Protein AF-A0A2P2IQ66-F1 (afdb_monomer_lite)

Foldseek 3Di:
DCLVVVNLLVVDDVVCSVPHDPVLSSLVVVLVVQQPDPDNVSRDDPVVSVVSVVVSDD

Secondary structure (DSSP, 8-state):
-GGGGT-GGGGS-HHHHHHS-HHHHHHHHHHHHHTT-SSGGGSPPHHHHHHHHHTT--

Structure (mmCIF, N/CA/C/O backbone):
data_AF-A0A2P2IQ66-F1
#
_entry.id   AF-A0A2P2IQ66-F1
#
loop_
_atom_site.group_PDB
_atom_site.id
_atom_site.type_symbol
_atom_site.label_atom_id
_atom_site.label_alt_id
_atom_site.label_comp_id
_atom_site.label_asym_id
_atom_site.label_entity_id
_atom_site.label_seq_id
_atom_site.pdbx_PDB_ins_code
_atom_site.Cartn_x
_atom_site.Cartn_y
_atom_site.Cartn_z
_atom_site.occupancy
_atom_site.B_iso_or_equiv
_atom_site.auth_seq_id
_atom_site.auth_comp_id
_atom_site.auth_asym_id
_atom_site.auth_atom_id
_atom_site.pdbx_PDB_model_num
ATOM 1 N N . MET A 1 1 ? -1.454 -14.085 3.527 1.00 62.34 1 MET A N 1
ATOM 2 C CA . MET A 1 1 ? -1.491 -12.720 2.931 1.00 62.34 1 MET A CA 1
ATOM 3 C C . MET A 1 1 ? -0.266 -12.603 2.058 1.00 62.34 1 MET A C 1
ATOM 5 O O . MET A 1 1 ? 0.825 -12.768 2.591 1.00 62.34 1 MET A O 1
ATOM 9 N N . LEU A 1 2 ? -0.447 -12.335 0.763 1.00 61.53 2 LEU A N 1
ATOM 10 C CA . LEU A 1 2 ? 0.551 -12.518 -0.306 1.00 61.53 2 LEU A CA 1
ATOM 11 C C . LEU A 1 2 ? 1.951 -11.947 -0.000 1.00 61.53 2 LEU A C 1
ATOM 13 O O . LEU A 1 2 ? 2.956 -12.551 -0.365 1.00 61.53 2 LEU A O 1
ATOM 17 N N . ILE A 1 3 ? 2.029 -10.853 0.769 1.00 62.03 3 ILE A N 1
ATOM 18 C CA . ILE A 1 3 ? 3.290 -10.251 1.244 1.00 62.03 3 ILE A CA 1
ATOM 19 C C . ILE A 1 3 ? 4.145 -11.236 2.066 1.00 62.03 3 ILE A C 1
ATOM 21 O O . ILE A 1 3 ? 5.368 -11.234 1.959 1.00 62.03 3 ILE A O 1
ATOM 25 N N . LYS A 1 4 ? 3.519 -12.079 2.898 1.00 62.41 4 LYS A N 1
ATOM 26 C CA . LYS A 1 4 ? 4.205 -13.078 3.739 1.00 62.41 4 LYS A CA 1
ATOM 27 C C . LYS A 1 4 ? 4.651 -14.313 2.949 1.00 62.41 4 LYS A C 1
ATOM 29 O O . LYS A 1 4 ? 5.511 -15.046 3.416 1.00 62.41 4 LYS A O 1
ATOM 34 N N . GLU A 1 5 ? 4.093 -14.520 1.760 1.00 62.03 5 GLU A N 1
ATOM 35 C CA . GLU A 1 5 ? 4.284 -15.727 0.946 1.00 62.03 5 GLU A CA 1
ATOM 36 C C . GLU A 1 5 ? 5.307 -15.526 -0.184 1.00 62.03 5 GLU A C 1
ATOM 38 O O . GLU A 1 5 ? 5.443 -16.387 -1.041 1.00 62.03 5 GLU A O 1
ATOM 43 N N . ARG A 1 6 ? 6.029 -14.390 -0.216 1.00 65.50 6 ARG A N 1
ATOM 44 C CA . ARG A 1 6 ? 6.949 -13.993 -1.310 1.00 65.50 6 ARG A CA 1
ATOM 45 C C . ARG A 1 6 ? 6.299 -13.922 -2.706 1.00 65.50 6 ARG A C 1
ATOM 47 O O . ARG A 1 6 ? 7.002 -13.712 -3.686 1.00 65.50 6 ARG A O 1
ATOM 54 N N . ARG A 1 7 ? 4.968 -14.000 -2.789 1.00 78.75 7 ARG A N 1
ATOM 55 C CA . ARG A 1 7 ? 4.156 -13.920 -4.019 1.00 78.75 7 ARG A CA 1
ATOM 56 C C . ARG A 1 7 ? 3.588 -12.520 -4.255 1.00 78.75 7 ARG A C 1
ATOM 58 O O . ARG A 1 7 ? 2.553 -12.340 -4.883 1.00 78.75 7 ARG A O 1
ATOM 65 N N . SER A 1 8 ? 4.254 -11.500 -3.721 1.00 78.81 8 SER A N 1
ATOM 66 C CA . SER A 1 8 ? 3.803 -10.108 -3.796 1.00 78.81 8 SER A CA 1
ATOM 67 C C . SER A 1 8 ? 3.653 -9.601 -5.233 1.00 78.81 8 SER A C 1
ATOM 69 O O . SER A 1 8 ? 2.852 -8.705 -5.462 1.00 78.81 8 SER A O 1
ATOM 71 N N . SER A 1 9 ? 4.400 -10.165 -6.187 1.00 81.75 9 SER A N 1
ATOM 72 C CA . SER A 1 9 ? 4.304 -9.843 -7.616 1.00 81.75 9 SER A CA 1
ATOM 73 C C . SER A 1 9 ? 2.934 -10.163 -8.210 1.00 81.75 9 SER A C 1
ATOM 75 O O . SER A 1 9 ? 2.462 -9.425 -9.060 1.00 81.75 9 SER A O 1
ATOM 77 N N . GLU A 1 10 ? 2.270 -11.215 -7.727 1.00 86.62 10 GLU A N 1
ATOM 78 C CA . GLU A 1 10 ? 0.957 -11.654 -8.222 1.00 86.62 10 GLU A CA 1
ATOM 79 C C . GLU A 1 10 ? -0.188 -10.737 -7.774 1.00 86.62 10 GLU A C 1
ATOM 81 O O . GLU A 1 10 ? -1.297 -10.827 -8.289 1.00 86.62 10 GLU A O 1
ATOM 86 N N . PHE A 1 11 ? 0.063 -9.857 -6.799 1.00 88.25 11 PHE A N 1
ATOM 87 C CA . PHE A 1 11 ? -0.923 -8.874 -6.355 1.00 88.25 11 PHE A CA 1
ATOM 88 C C . PHE A 1 11 ? -1.067 -7.706 -7.339 1.00 88.25 11 PHE A C 1
ATOM 90 O O . PHE A 1 11 ? -2.130 -7.096 -7.431 1.00 88.25 11 PHE A O 1
ATOM 97 N N . PHE A 1 12 ? 0.016 -7.341 -8.022 1.00 90.62 12 PHE A N 1
ATOM 98 C CA . PHE A 1 12 ? 0.030 -6.186 -8.910 1.00 90.62 12 PHE A CA 1
ATOM 99 C C . PHE A 1 12 ? -0.426 -6.588 -10.310 1.00 90.62 12 PHE A C 1
ATOM 101 O O . PHE A 1 12 ? -0.233 -7.727 -10.733 1.00 90.62 12 PHE A O 1
ATOM 108 N N . SER A 1 13 ? -0.985 -5.635 -11.060 1.00 93.50 13 SER A N 1
ATOM 109 C CA . SER A 1 13 ? -1.110 -5.827 -12.502 1.00 93.50 13 SER A CA 1
ATOM 110 C C . SER A 1 13 ? 0.280 -6.015 -13.108 1.00 93.50 13 SER A C 1
ATOM 112 O O . SER A 1 13 ? 1.252 -5.401 -12.655 1.00 93.50 13 SER A O 1
ATOM 114 N N . GLN A 1 14 ? 0.363 -6.865 -14.129 1.00 92.06 14 GLN A N 1
ATOM 115 C CA . GLN A 1 14 ? 1.628 -7.232 -14.757 1.00 92.06 14 GLN A CA 1
ATOM 116 C C . GLN A 1 14 ? 2.408 -5.993 -15.222 1.00 92.06 14 GLN A C 1
ATOM 118 O O . GLN A 1 14 ? 3.544 -5.798 -14.794 1.00 92.06 14 GLN A O 1
ATOM 123 N N . ASP A 1 15 ? 1.755 -5.093 -15.962 1.00 94.31 15 ASP A N 1
ATOM 124 C CA . ASP A 1 15 ? 2.375 -3.862 -16.469 1.00 94.31 15 ASP A CA 1
ATOM 125 C C . ASP A 1 15 ? 2.954 -2.983 -15.349 1.00 94.31 15 ASP A C 1
ATOM 127 O O . ASP A 1 15 ? 4.048 -2.431 -15.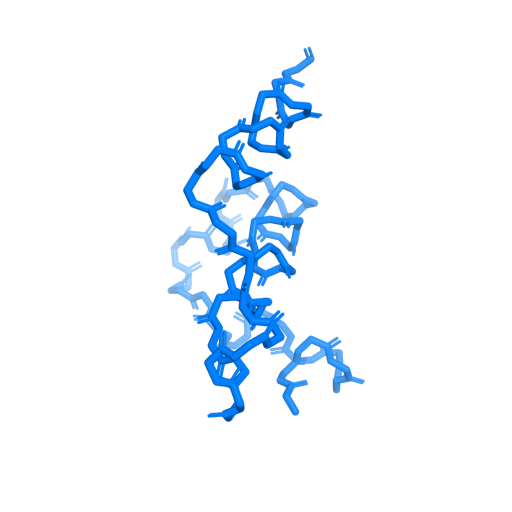472 1.00 94.31 15 ASP A O 1
ATOM 131 N N . LEU A 1 16 ? 2.248 -2.872 -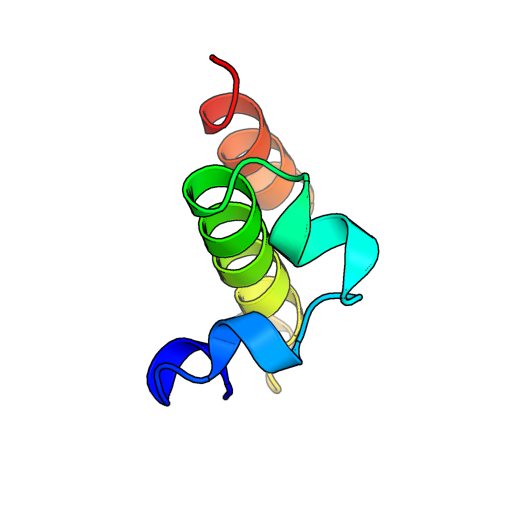14.216 1.00 94.12 16 LEU A N 1
ATOM 132 C CA . LEU A 1 16 ? 2.711 -2.084 -13.073 1.00 94.12 16 LEU A CA 1
ATOM 133 C C . LEU A 1 16 ? 3.912 -2.741 -12.388 1.00 94.12 16 LEU A C 1
ATOM 135 O O . LEU A 1 16 ? 4.822 -2.040 -11.947 1.00 94.12 16 LEU A O 1
ATOM 139 N N . TRP A 1 17 ? 3.911 -4.067 -12.264 1.00 93.44 17 TRP A N 1
ATOM 140 C CA . TRP A 1 17 ? 4.996 -4.804 -11.620 1.00 93.44 17 TRP A CA 1
ATOM 141 C C . TRP A 1 17 ? 6.278 -4.824 -12.456 1.00 93.44 17 TRP A C 1
ATOM 143 O O . TRP A 1 17 ? 7.378 -4.730 -11.905 1.00 93.44 17 TRP A O 1
ATOM 153 N N . GLU A 1 18 ? 6.139 -4.951 -13.774 1.00 92.50 18 GLU A N 1
ATOM 154 C CA . GLU A 1 18 ? 7.264 -5.020 -14.703 1.00 92.50 18 GLU A CA 1
ATOM 155 C C . GLU A 1 18 ? 7.921 -3.651 -14.911 1.00 92.50 18 GLU A C 1
ATOM 157 O O . GLU A 1 18 ? 9.149 -3.559 -14.867 1.00 92.50 18 GLU A O 1
ATOM 162 N N . ALA A 1 19 ? 7.128 -2.585 -15.071 1.00 94.94 19 ALA A N 1
ATOM 163 C CA . ALA A 1 19 ? 7.640 -1.238 -15.337 1.00 94.94 19 ALA A CA 1
ATOM 164 C C . ALA A 1 19 ? 7.877 -0.391 -14.071 1.00 94.94 19 ALA A C 1
ATOM 166 O O . ALA A 1 19 ? 8.599 0.607 -14.110 1.00 94.94 19 ALA A O 1
ATOM 167 N N . GLY A 1 20 ? 7.235 -0.732 -12.951 1.00 90.50 20 GLY A N 1
ATOM 168 C CA . GLY A 1 20 ? 7.199 0.108 -11.757 1.00 90.50 20 GLY A CA 1
ATOM 169 C C . 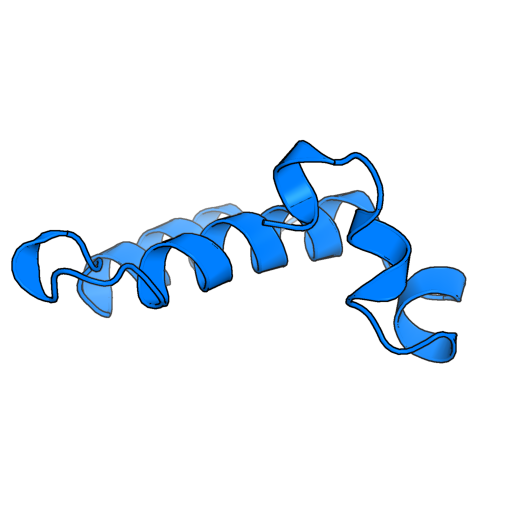GLY A 1 20 ? 8.361 -0.095 -10.772 1.00 90.50 20 GLY A C 1
ATOM 170 O O . GLY A 1 20 ? 9.043 -1.121 -10.772 1.00 90.50 20 GLY A O 1
ATOM 171 N N . PRO A 1 21 ? 8.5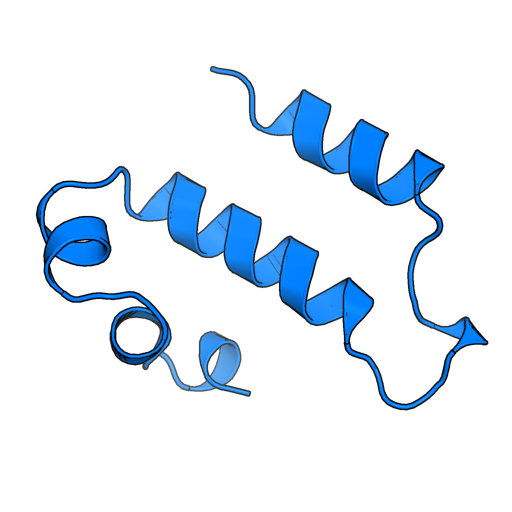71 0.866 -9.849 1.00 92.81 21 PRO A N 1
ATOM 172 C CA . PRO A 1 21 ? 9.577 0.758 -8.792 1.00 92.81 21 PRO A CA 1
ATOM 173 C C . PRO A 1 21 ? 9.155 -0.274 -7.733 1.00 92.81 21 PRO A C 1
ATOM 175 O O . PRO A 1 21 ? 8.381 0.035 -6.817 1.00 92.81 21 PRO A O 1
ATOM 178 N N . LYS A 1 22 ? 9.677 -1.500 -7.848 1.00 90.44 22 LYS A N 1
ATOM 179 C CA . LYS A 1 22 ? 9.280 -2.678 -7.052 1.00 90.44 22 LYS A CA 1
ATOM 180 C C . LYS A 1 22 ? 9.299 -2.424 -5.545 1.00 90.44 22 LYS A C 1
ATOM 182 O O . LYS A 1 22 ? 8.316 -2.716 -4.868 1.00 90.44 22 LYS A O 1
ATOM 187 N N . GLU A 1 23 ? 10.344 -1.808 -5.002 1.00 89.94 23 GLU A N 1
ATOM 188 C CA . GLU A 1 23 ? 10.458 -1.510 -3.568 1.00 89.94 23 GLU A CA 1
ATOM 189 C C . GLU A 1 23 ? 9.334 -0.586 -3.087 1.00 89.94 23 GLU A C 1
ATOM 191 O O . GLU A 1 23 ? 8.752 -0.792 -2.016 1.00 89.94 23 GLU A O 1
ATOM 196 N N . LYS A 1 24 ? 8.988 0.425 -3.890 1.00 91.62 24 LYS A N 1
ATOM 197 C CA . LYS A 1 24 ? 7.925 1.379 -3.561 1.00 91.62 24 LYS A CA 1
ATOM 198 C C . LYS A 1 24 ? 6.554 0.717 -3.636 1.00 91.62 24 LYS A C 1
ATOM 200 O O . LYS A 1 24 ? 5.735 0.952 -2.749 1.00 91.62 24 LYS A O 1
ATOM 205 N N . LEU A 1 25 ? 6.330 -0.135 -4.635 1.00 92.25 25 LEU A N 1
ATOM 206 C CA . LEU A 1 25 ? 5.112 -0.936 -4.765 1.00 92.25 25 LEU A CA 1
ATOM 207 C C . LEU A 1 25 ? 4.927 -1.858 -3.557 1.00 92.25 25 LEU A C 1
ATOM 209 O O . LEU A 1 25 ? 3.878 -1.833 -2.914 1.00 92.25 25 LEU A O 1
ATOM 213 N N . LEU A 1 26 ? 5.968 -2.599 -3.173 1.00 91.31 26 LEU A N 1
ATOM 214 C CA . LEU A 1 26 ? 5.941 -3.475 -2.001 1.00 91.31 26 LEU A CA 1
ATOM 215 C C . LEU A 1 26 ? 5.691 -2.698 -0.703 1.00 91.31 26 LEU A C 1
ATOM 217 O O . LEU A 1 26 ? 4.906 -3.132 0.144 1.00 91.31 26 LEU A O 1
ATOM 221 N N . ARG A 1 27 ? 6.320 -1.528 -0.540 1.00 91.62 27 ARG A N 1
ATOM 222 C CA . ARG A 1 27 ? 6.103 -0.661 0.627 1.00 91.62 27 ARG A CA 1
ATOM 223 C C . ARG A 1 27 ? 4.673 -0.121 0.670 1.00 91.62 27 ARG A C 1
ATOM 225 O O . ARG A 1 27 ? 4.077 -0.108 1.747 1.0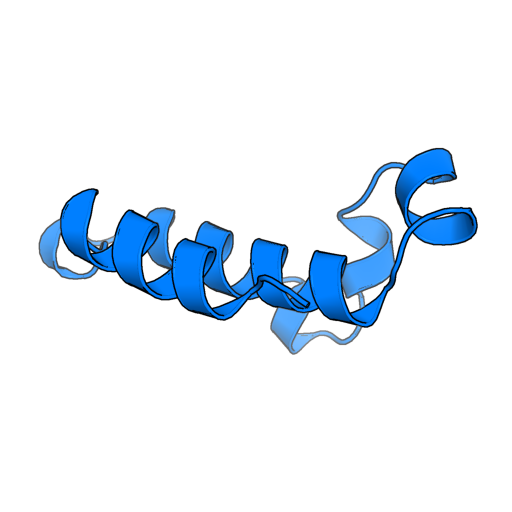0 91.62 27 ARG A O 1
ATOM 232 N N . LEU A 1 28 ? 4.105 0.254 -0.477 1.00 93.12 28 LEU A N 1
ATOM 233 C CA . LEU A 1 28 ? 2.711 0.687 -0.584 1.00 93.12 28 LEU A CA 1
ATOM 234 C C . LEU A 1 28 ? 1.755 -0.450 -0.211 1.00 93.12 28 LEU A C 1
ATOM 236 O O . LEU A 1 28 ? 0.861 -0.258 0.609 1.00 93.12 28 LEU A O 1
ATOM 240 N N . LEU A 1 29 ? 1.992 -1.649 -0.745 1.00 92.62 29 LEU A N 1
ATOM 241 C CA . LEU A 1 29 ? 1.198 -2.840 -0.458 1.00 92.62 29 LEU A CA 1
ATOM 242 C C . LEU A 1 29 ? 1.249 -3.212 1.030 1.00 92.62 29 LEU A C 1
ATOM 244 O O . LEU A 1 29 ? 0.224 -3.545 1.624 1.00 92.62 29 LEU A O 1
ATOM 248 N N . LYS A 1 30 ? 2.413 -3.073 1.676 1.00 91.31 30 LYS A N 1
ATOM 249 C CA . LYS A 1 30 ? 2.545 -3.244 3.130 1.00 91.31 30 LYS A CA 1
ATOM 250 C C . LYS A 1 30 ? 1.691 -2.246 3.913 1.00 91.31 30 LYS A C 1
ATOM 252 O O . LYS A 1 30 ? 1.101 -2.631 4.916 1.00 91.31 30 LYS A O 1
ATOM 257 N N . ILE A 1 31 ? 1.603 -0.989 3.478 1.00 93.56 31 ILE A N 1
ATOM 258 C CA . ILE A 1 31 ? 0.732 0.008 4.118 1.00 93.56 31 ILE A CA 1
ATOM 259 C C . ILE A 1 31 ? -0.738 -0.346 3.881 1.00 93.56 31 ILE A C 1
ATOM 261 O O . ILE A 1 31 ? -1.496 -0.434 4.845 1.00 93.56 31 ILE A O 1
ATOM 265 N N . ALA A 1 32 ? -1.126 -0.622 2.634 1.00 93.88 32 ALA A N 1
ATOM 266 C CA . ALA A 1 32 ? -2.496 -0.982 2.267 1.00 93.88 32 ALA A CA 1
ATOM 267 C C . ALA A 1 32 ? -3.003 -2.203 3.049 1.00 93.88 32 ALA A C 1
ATOM 269 O O . ALA A 1 32 ? -4.119 -2.198 3.557 1.00 93.88 32 ALA A O 1
ATOM 270 N N . SER A 1 33 ? -2.142 -3.206 3.237 1.00 91.94 33 SER A N 1
ATOM 271 C CA . SER A 1 33 ? -2.419 -4.387 4.054 1.00 91.94 33 SER A CA 1
ATOM 272 C C . SER A 1 33 ? -2.906 -4.033 5.466 1.00 91.94 33 SER A C 1
ATOM 274 O O . SER A 1 33 ? -3.891 -4.605 5.937 1.00 91.94 33 SER A O 1
ATOM 276 N N . THR A 1 34 ? -2.290 -3.041 6.120 1.00 93.38 34 THR A N 1
ATOM 277 C CA . THR A 1 34 ? -2.688 -2.621 7.478 1.00 93.38 34 THR A CA 1
ATOM 278 C C . THR A 1 34 ? -4.079 -1.992 7.530 1.00 93.38 34 THR A C 1
ATOM 280 O O . THR A 1 34 ? -4.757 -2.089 8.549 1.00 93.38 34 THR A O 1
ATOM 283 N N . CYS A 1 35 ? -4.553 -1.418 6.421 1.00 95.44 35 CYS A N 1
ATOM 284 C CA . CYS A 1 35 ? -5.904 -0.866 6.303 1.00 95.44 35 CYS A CA 1
ATOM 285 C C . CYS A 1 35 ? -6.988 -1.949 6.198 1.00 95.44 35 CYS A C 1
ATOM 287 O O . CYS A 1 35 ? -8.168 -1.642 6.340 1.00 95.44 35 CYS A O 1
ATOM 289 N N . THR A 1 36 ? -6.606 -3.199 5.927 1.00 92.25 36 THR A N 1
ATOM 290 C CA . THR A 1 36 ? -7.531 -4.304 5.616 1.00 92.25 36 THR A CA 1
ATOM 291 C C . THR A 1 36 ? -7.643 -5.351 6.726 1.00 92.25 36 THR A C 1
ATOM 293 O O . THR A 1 36 ? -8.210 -6.415 6.503 1.00 92.25 36 THR A O 1
ATOM 296 N N . GLY A 1 37 ? -7.116 -5.077 7.926 1.00 88.75 37 GLY A N 1
ATOM 297 C CA . GLY A 1 37 ? -7.220 -6.004 9.060 1.00 88.75 37 GLY A CA 1
ATOM 298 C C . GLY A 1 37 ? -8.674 -6.297 9.451 1.00 88.75 37 GLY A C 1
ATOM 299 O O . GLY A 1 37 ? -9.527 -5.416 9.370 1.00 88.75 37 GLY A O 1
ATOM 300 N N . GLU A 1 38 ? -8.968 -7.520 9.893 1.00 91.19 38 GLU A N 1
ATOM 301 C CA . GLU A 1 38 ? -10.333 -7.940 10.261 1.00 91.19 38 GLU A CA 1
ATOM 302 C C . GLU A 1 38 ? -10.947 -7.029 11.332 1.00 91.19 38 GLU A C 1
ATOM 304 O O . GLU A 1 38 ? -12.068 -6.545 11.184 1.00 91.19 38 GLU A O 1
ATOM 309 N N . LEU A 1 39 ? -10.165 -6.706 12.363 1.00 94.88 39 LEU A N 1
ATOM 310 C CA . LEU A 1 39 ? -10.573 -5.805 13.433 1.00 94.88 39 LEU A CA 1
ATOM 311 C C . LEU A 1 39 ? -10.407 -4.340 13.017 1.00 94.88 39 LEU A C 1
ATOM 313 O O . LEU A 1 39 ? -9.295 -3.885 12.741 1.00 94.88 39 LEU A O 1
ATOM 317 N N . LEU A 1 40 ? -11.507 -3.579 13.049 1.00 93.75 40 LEU A N 1
ATOM 318 C CA . LEU A 1 40 ? -11.507 -2.141 12.748 1.00 93.75 40 LEU A CA 1
ATOM 319 C C . LEU A 1 40 ? -10.557 -1.351 13.656 1.00 93.75 40 LEU A C 1
ATOM 321 O O . LEU A 1 40 ? -9.880 -0.447 13.180 1.00 93.75 40 LEU A O 1
ATOM 325 N N . SER A 1 41 ? -10.462 -1.717 14.936 1.00 95.56 41 SER A N 1
ATOM 326 C CA . SER A 1 41 ? -9.595 -1.051 15.919 1.00 95.56 41 SER A CA 1
ATOM 327 C C . SER A 1 41 ? -8.098 -1.191 15.626 1.00 95.56 41 SER A C 1
ATOM 329 O O . SER A 1 41 ? -7.309 -0.380 16.102 1.00 95.56 41 SER A O 1
ATOM 331 N N . LEU A 1 42 ? -7.698 -2.198 14.842 1.00 94.00 42 LEU A N 1
ATOM 332 C CA . LEU A 1 42 ? -6.308 -2.395 14.424 1.00 94.00 42 LEU A CA 1
ATOM 333 C C . LEU A 1 42 ? -5.968 -1.645 13.133 1.00 94.00 42 LEU A C 1
ATOM 335 O O . LEU A 1 42 ? -4.792 -1.544 12.773 1.00 94.00 42 LEU A O 1
ATOM 339 N N . ARG A 1 43 ? -6.976 -1.132 12.418 1.00 96.56 43 ARG A N 1
ATOM 340 C CA . ARG A 1 43 ? -6.754 -0.377 11.187 1.00 96.56 43 ARG A CA 1
ATOM 341 C C . ARG A 1 43 ? -6.239 1.019 11.540 1.00 96.56 43 ARG A C 1
ATOM 343 O O . ARG A 1 43 ? -6.773 1.668 12.440 1.00 96.56 43 ARG A O 1
ATOM 350 N N . PRO A 1 44 ? -5.215 1.514 10.837 1.00 97.31 44 PRO A N 1
ATOM 351 C CA . PRO A 1 44 ? -4.709 2.857 11.057 1.00 97.31 44 PRO A CA 1
ATOM 352 C C . PRO A 1 44 ? -5.736 3.913 10.639 1.00 97.31 44 PRO A C 1
ATOM 354 O O . PRO A 1 44 ? -6.492 3.746 9.682 1.00 97.31 44 PRO A O 1
ATOM 357 N N . SER A 1 45 ? -5.696 5.053 11.319 1.00 97.62 45 SER A N 1
ATOM 358 C CA . SER A 1 45 ? -6.418 6.253 10.897 1.00 97.62 45 SER A CA 1
ATOM 359 C C . SER A 1 45 ? -5.836 6.834 9.604 1.00 97.62 45 SER A C 1
ATOM 361 O O . SER A 1 45 ? -4.648 6.681 9.305 1.00 97.62 45 SER A O 1
ATOM 363 N N . MET A 1 46 ? -6.641 7.618 8.881 1.00 97.25 46 MET A N 1
ATOM 364 C CA . MET A 1 46 ? -6.177 8.321 7.678 1.00 97.25 46 MET A CA 1
ATOM 365 C C . MET A 1 46 ? -4.988 9.254 7.945 1.00 97.25 46 MET A C 1
ATOM 367 O O . MET A 1 46 ? -4.127 9.400 7.082 1.00 97.25 46 MET A O 1
ATOM 371 N N . LYS A 1 47 ? -4.882 9.825 9.154 1.00 97.81 47 LYS A N 1
ATOM 372 C CA . LYS A 1 47 ? -3.716 10.617 9.573 1.00 97.81 47 LYS A CA 1
ATOM 373 C C . LYS A 1 47 ? -2.443 9.767 9.618 1.00 97.81 47 LYS A C 1
ATOM 375 O O . LYS A 1 47 ? -1.445 10.126 9.003 1.00 97.81 47 LYS A O 1
ATOM 380 N N . GLN A 1 48 ? -2.498 8.603 10.267 1.00 97.19 48 GLN A N 1
ATOM 381 C CA . GLN A 1 48 ? -1.364 7.674 10.332 1.00 97.19 48 GLN A CA 1
ATOM 382 C C . GLN A 1 48 ? -0.976 7.135 8.946 1.00 97.19 48 GLN A C 1
ATOM 384 O O . GLN A 1 48 ? 0.208 6.928 8.678 1.00 97.19 48 GLN A O 1
ATOM 389 N N . ILE A 1 49 ? -1.952 6.924 8.056 1.00 97.00 49 ILE A N 1
ATOM 390 C CA . ILE A 1 49 ? -1.694 6.554 6.658 1.00 97.00 49 ILE A CA 1
ATOM 391 C C . ILE A 1 49 ? -0.983 7.679 5.912 1.00 97.00 49 ILE A C 1
ATOM 393 O O . ILE A 1 49 ? 0.045 7.432 5.282 1.00 97.00 49 ILE A O 1
ATOM 397 N N . LEU A 1 50 ? -1.474 8.913 6.022 1.00 96.12 50 LEU A N 1
ATOM 398 C CA . LEU A 1 50 ? -0.860 10.072 5.383 1.00 96.12 50 LEU A CA 1
ATOM 399 C C . LEU A 1 50 ? 0.599 10.259 5.823 1.00 96.12 50 LEU A C 1
ATOM 401 O O . LEU A 1 50 ? 1.466 10.487 4.980 1.00 96.12 50 LEU A O 1
ATOM 405 N N . ASP A 1 51 ? 0.886 10.120 7.117 1.00 95.94 51 ASP A N 1
ATOM 406 C CA . ASP A 1 51 ? 2.245 10.254 7.647 1.00 95.94 51 ASP A CA 1
ATOM 407 C C . ASP A 1 51 ? 3.183 9.170 7.091 1.00 95.94 51 ASP A C 1
ATOM 409 O O . ASP A 1 51 ? 4.298 9.475 6.661 1.00 95.94 51 ASP A O 1
ATOM 413 N N . LYS A 1 52 ? 2.718 7.916 6.991 1.00 94.81 52 LYS A N 1
ATOM 414 C CA . LYS A 1 52 ? 3.489 6.824 6.368 1.00 94.81 52 LYS A CA 1
ATOM 415 C C . LYS A 1 52 ? 3.729 7.059 4.875 1.00 94.81 52 LYS A C 1
ATOM 417 O O . LYS A 1 52 ? 4.832 6.804 4.398 1.00 94.81 52 LYS A O 1
ATOM 422 N N . LEU A 1 53 ? 2.733 7.558 4.141 1.00 94.62 53 LEU A N 1
ATOM 423 C CA . LEU A 1 53 ? 2.864 7.862 2.711 1.00 94.62 53 LEU A CA 1
ATOM 424 C C . LEU A 1 53 ? 3.842 9.016 2.458 1.00 94.62 53 LEU A C 1
ATOM 426 O O . LEU A 1 53 ? 4.630 8.958 1.516 1.00 94.62 53 LEU A O 1
ATOM 430 N N . LYS A 1 54 ? 3.859 10.041 3.319 1.00 94.12 54 LYS A N 1
ATOM 431 C CA . LYS A 1 54 ? 4.838 11.138 3.235 1.00 94.12 54 LYS A CA 1
ATOM 432 C C . LYS A 1 54 ? 6.282 10.642 3.368 1.00 94.12 54 LYS A C 1
ATOM 434 O O . LYS A 1 54 ? 7.149 11.159 2.673 1.00 94.12 54 LYS A O 1
ATOM 439 N N . GLN A 1 55 ? 6.525 9.609 4.178 1.00 91.06 55 GLN A N 1
ATOM 440 C CA . GLN A 1 55 ? 7.840 8.961 4.328 1.00 91.06 55 GLN A CA 1
ATOM 441 C C . GLN A 1 55 ? 8.248 8.077 3.130 1.00 91.06 55 GLN A C 1
ATOM 443 O O . GLN A 1 55 ? 9.320 7.469 3.154 1.00 91.06 55 GLN A O 1
ATOM 448 N N . MET A 1 56 ? 7.389 7.935 2.112 1.00 87.00 56 MET A N 1
ATOM 449 C CA . MET A 1 56 ? 7.683 7.224 0.858 1.00 87.00 56 MET A CA 1
ATOM 450 C C . MET A 1 56 ? 8.097 8.152 -0.291 1.00 87.00 56 MET A C 1
ATOM 452 O O . MET A 1 56 ? 8.282 7.673 -1.415 1.00 87.00 56 MET A O 1
ATOM 456 N N . LYS A 1 57 ? 8.178 9.466 -0.047 1.00 73.50 57 LYS A N 1
ATOM 457 C CA . LYS A 1 57 ? 8.786 10.397 -1.003 1.00 73.50 57 LYS A CA 1
ATOM 458 C C . LYS A 1 57 ? 10.263 10.012 -1.238 1.00 73.50 57 LYS A C 1
ATOM 460 O O . LYS A 1 57 ? 10.821 9.351 -0.361 1.00 73.50 57 LYS A O 1
ATOM 465 N N . PRO A 1 58 ? 10.824 10.337 -2.421 1.00 60.38 58 PRO A N 1
ATOM 466 C CA . PRO A 1 58 ? 12.248 10.144 -2.696 1.00 60.38 58 PRO A CA 1
ATOM 467 C C . PRO A 1 58 ? 13.119 10.735 -1.587 1.00 60.38 58 PRO A C 1
ATOM 469 O O . PRO A 1 58 ? 12.720 11.798 -1.052 1.00 60.38 58 PRO A O 1
#

pLDDT: mean 88.45, 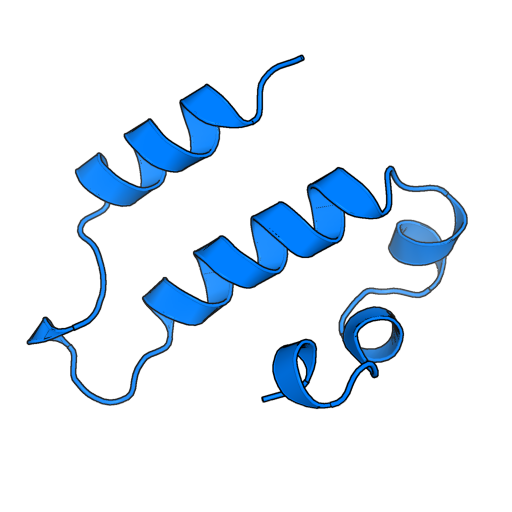std 10.71, range [60.38, 97.81]

Organism: Rhizophora mucronata (NCBI:txid61149)

Radius of gyration: 12.46 Å; chains: 1; bounding box: 24×27×32 Å

Sequence (58 aa):
MLIKERRSSEFFSQDLWEAGPKEKLLRLLKIASTCTGELLSLRPSMKQILDKLKQMKP